Protein AF-A0A834FDD1-F1 (afdb_monomer_lite)

InterPro domains:
  IPR007246 GPI transamidase component Gaa1 [PF04114] (6-173)
  IPR007246 GPI transamidase component Gaa1 [PTHR13304] (2-178)

Sequence (179 aa):
MLPVRFQEVAVEHFPVSETEAVVLTAIAVYTAGLALPHNTHRLLSGEGTETGWRVLKLVALLYLAVLLGCTALINFSLGFILALSLVPAAAFVTPHLPKALSAFFLVALSPACTLLFSVFFFQELQEMPVSFQDGWLLYLSVIAQGMLDHYLYGSLVFPLVALLVYPCWLLFWNILFWK

Structure (mmCIF, N/CA/C/O backbone):
data_AF-A0A834FDD1-F1
#
_entry.id   AF-A0A834FDD1-F1
#
loop_
_atom_site.group_PDB
_atom_site.id
_atom_site.type_symbol
_atom_site.label_atom_id
_atom_site.label_alt_id
_atom_site.label_comp_id
_atom_site.label_asym_id
_atom_site.label_entity_id
_atom_site.label_seq_id
_atom_site.pdbx_PDB_ins_code
_atom_site.Cartn_x
_atom_site.Cartn_y
_atom_site.Cartn_z
_atom_site.occupancy
_atom_site.B_iso_or_equiv
_atom_site.auth_seq_id
_atom_site.auth_comp_id
_atom_site.auth_asym_id
_atom_site.auth_atom_id
_atom_site.pdbx_PDB_model_num
ATOM 1 N N . MET A 1 1 ? -28.344 -9.395 -10.204 1.00 46.44 1 MET A N 1
ATOM 2 C CA . MET A 1 1 ? -29.221 -10.240 -9.358 1.00 46.44 1 MET A CA 1
ATOM 3 C C . MET A 1 1 ? -28.655 -11.626 -9.036 1.00 46.44 1 MET A C 1
ATOM 5 O O . MET A 1 1 ? -29.055 -12.183 -8.028 1.00 46.44 1 MET A O 1
ATOM 9 N N . LEU A 1 2 ? -27.693 -12.167 -9.798 1.00 45.00 2 LEU A N 1
ATOM 10 C CA . LEU A 1 2 ? -26.968 -13.389 -9.413 1.00 45.00 2 LEU A CA 1
ATOM 11 C C . LEU A 1 2 ? -26.132 -13.311 -8.110 1.00 45.00 2 LEU A C 1
ATOM 13 O O . LEU A 1 2 ? -26.174 -14.290 -7.376 1.00 45.00 2 LEU A O 1
ATOM 17 N N . PRO A 1 3 ? -25.423 -12.213 -7.760 1.00 48.34 3 PRO A N 1
ATOM 18 C CA . PRO A 1 3 ? -24.528 -12.237 -6.593 1.00 48.34 3 PRO A CA 1
ATOM 19 C C . PRO A 1 3 ? -25.266 -12.356 -5.249 1.00 48.34 3 PRO A C 1
ATOM 21 O O . PRO A 1 3 ? -24.753 -12.986 -4.335 1.00 48.34 3 PRO A O 1
ATOM 24 N N . VAL A 1 4 ? -26.497 -11.840 -5.155 1.00 53.78 4 VAL A N 1
ATOM 25 C CA . VAL A 1 4 ? -27.290 -11.851 -3.910 1.00 53.78 4 VAL A CA 1
ATOM 26 C C . VAL A 1 4 ? -27.767 -13.266 -3.556 1.00 53.78 4 VAL A C 1
ATOM 28 O O . VAL A 1 4 ? -27.716 -13.667 -2.402 1.00 53.78 4 VAL A O 1
ATOM 31 N N . ARG A 1 5 ? -28.144 -14.074 -4.559 1.00 46.53 5 ARG A N 1
ATOM 32 C CA . ARG A 1 5 ? -28.577 -15.467 -4.339 1.00 46.53 5 ARG A CA 1
ATOM 33 C C . ARG A 1 5 ? -27.441 -16.398 -3.918 1.00 46.53 5 ARG A C 1
ATOM 35 O O . ARG A 1 5 ? -27.684 -17.361 -3.204 1.00 46.53 5 ARG A O 1
ATOM 42 N N . PHE A 1 6 ? -26.210 -16.127 -4.350 1.00 54.00 6 PHE A N 1
ATOM 43 C CA . PHE A 1 6 ? -25.045 -16.882 -3.875 1.00 54.00 6 PHE A CA 1
ATOM 44 C C . PHE A 1 6 ? -24.660 -16.510 -2.440 1.00 54.00 6 PHE A C 1
ATOM 46 O O . PHE A 1 6 ? -24.100 -17.341 -1.733 1.00 54.00 6 PHE A O 1
ATOM 53 N N . GLN A 1 7 ? -24.987 -15.292 -2.004 1.00 49.22 7 GLN A N 1
ATOM 54 C CA . GLN A 1 7 ? -24.722 -14.817 -0.651 1.00 49.22 7 GLN A CA 1
ATOM 55 C C . GLN A 1 7 ? -25.605 -15.537 0.380 1.00 49.22 7 GLN A C 1
ATOM 57 O O . GLN A 1 7 ? -25.081 -16.028 1.372 1.00 49.22 7 GLN A O 1
ATOM 62 N N . GLU A 1 8 ? -26.905 -15.696 0.101 1.00 53.25 8 GLU A N 1
ATOM 63 C CA . GLU A 1 8 ? -27.836 -16.452 0.962 1.00 53.25 8 GLU A CA 1
ATOM 64 C C . GLU A 1 8 ? -27.401 -17.920 1.137 1.00 53.25 8 GLU A C 1
ATOM 66 O O . GLU A 1 8 ? -27.362 -18.429 2.254 1.00 53.25 8 GLU A O 1
ATOM 71 N N . VAL A 1 9 ? -26.974 -18.574 0.050 1.00 54.00 9 VAL A N 1
ATOM 72 C CA . VAL A 1 9 ? -26.507 -19.975 0.072 1.00 54.00 9 VAL A CA 1
ATOM 73 C C . VAL A 1 9 ? -25.159 -20.132 0.795 1.00 54.00 9 VAL A C 1
ATOM 75 O O . VAL A 1 9 ? -24.905 -21.163 1.416 1.00 54.00 9 VAL A O 1
ATOM 78 N N . ALA A 1 10 ? -24.283 -19.124 0.738 1.00 52.41 10 ALA A N 1
ATOM 79 C CA . ALA A 1 10 ? -22.996 -19.150 1.432 1.00 52.41 10 ALA A CA 1
ATOM 80 C C . ALA A 1 10 ? -23.137 -18.916 2.947 1.00 52.41 10 ALA A C 1
ATOM 82 O O . ALA A 1 10 ? -22.434 -19.567 3.718 1.00 52.41 10 ALA A O 1
ATOM 83 N N . VAL A 1 11 ? -24.063 -18.046 3.368 1.00 53.12 11 VAL A N 1
ATOM 84 C CA . VAL A 1 11 ? -24.341 -17.745 4.788 1.00 53.12 11 VAL A CA 1
ATOM 85 C C . VAL A 1 11 ? -24.937 -18.955 5.520 1.00 53.12 11 VAL A C 1
ATOM 87 O O . VAL A 1 11 ? -24.614 -19.181 6.684 1.00 53.12 11 VAL A O 1
ATOM 90 N N . GLU A 1 12 ? -25.748 -19.779 4.845 1.00 54.03 12 GLU A N 1
ATOM 91 C CA . GLU A 1 12 ? -26.274 -21.028 5.425 1.00 54.03 12 GLU A CA 1
ATOM 92 C C . GLU A 1 12 ? -25.196 -22.102 5.646 1.00 54.03 12 GLU A C 1
ATOM 94 O O . GLU A 1 12 ? -25.324 -22.924 6.553 1.00 54.03 12 GLU A O 1
ATOM 99 N N . HIS A 1 13 ? -24.135 -22.117 4.831 1.00 53.19 13 HIS A N 1
ATOM 100 C CA . HIS A 1 13 ? -23.078 -23.137 4.900 1.00 53.19 13 HIS A CA 1
ATOM 101 C C . HIS A 1 13 ? -21.864 -22.708 5.734 1.00 53.19 13 HIS A C 1
ATOM 103 O O . HIS A 1 13 ? -21.159 -23.556 6.281 1.00 53.19 13 HIS A O 1
ATOM 109 N N . PHE A 1 14 ? -21.627 -21.401 5.851 1.00 54.09 14 PHE A N 1
ATOM 110 C CA . PHE A 1 14 ? -20.574 -20.812 6.666 1.00 54.09 14 PHE A CA 1
ATOM 111 C C . PHE A 1 14 ? -21.176 -19.636 7.446 1.00 54.09 14 PHE A C 1
ATOM 113 O O . PHE A 1 14 ? -21.407 -18.586 6.843 1.00 54.09 14 PHE A O 1
ATOM 120 N N . PRO A 1 15 ? -21.430 -19.778 8.765 1.00 55.88 15 PRO A N 1
ATOM 121 C CA . PRO A 1 15 ? -21.973 -18.708 9.597 1.00 55.88 15 PRO A CA 1
ATOM 122 C C . PRO A 1 15 ? -20.872 -17.677 9.859 1.00 55.88 15 PRO A C 1
ATOM 124 O O . PRO A 1 15 ? -20.275 -17.617 10.929 1.00 55.88 15 PRO A O 1
ATOM 127 N N . VAL A 1 16 ? -20.554 -16.918 8.822 1.00 57.88 16 VAL A N 1
ATOM 128 C CA . VAL A 1 16 ? -19.578 -15.841 8.821 1.00 57.88 16 VAL A CA 1
ATOM 129 C C . VAL A 1 16 ? -20.390 -14.557 8.859 1.00 57.88 16 VAL A C 1
ATOM 131 O O . VAL A 1 16 ? -21.285 -14.360 8.035 1.00 57.88 16 VAL A O 1
ATOM 134 N N . SER A 1 17 ? -20.121 -13.699 9.838 1.00 64.62 17 SER A N 1
ATOM 135 C CA . SER A 1 17 ? -20.792 -12.401 9.937 1.00 64.62 17 SER A CA 1
ATOM 136 C C . SER A 1 17 ? -20.538 -11.564 8.677 1.00 64.62 17 SER A C 1
ATOM 138 O O . SER A 1 17 ? -19.502 -11.702 8.025 1.00 64.62 17 SER A O 1
ATOM 140 N N . GLU A 1 18 ? -21.458 -10.661 8.324 1.00 59.97 18 GLU A N 1
ATOM 141 C CA . GLU A 1 18 ? -21.299 -9.792 7.143 1.00 59.97 18 GLU A CA 1
ATOM 142 C C . GLU A 1 18 ? -19.972 -9.018 7.172 1.00 59.97 18 GLU A C 1
ATOM 144 O O . GLU A 1 18 ? -19.298 -8.878 6.152 1.00 59.97 18 GLU A O 1
ATOM 149 N N . THR A 1 19 ? -19.544 -8.596 8.363 1.00 59.06 19 THR A N 1
ATOM 150 C CA . THR A 1 19 ? -18.253 -7.946 8.596 1.00 59.06 19 THR A CA 1
ATOM 151 C C . THR A 1 19 ? -17.070 -8.866 8.312 1.00 59.06 19 THR A C 1
ATOM 153 O O . THR A 1 19 ? -16.123 -8.453 7.646 1.00 59.06 19 THR A O 1
ATOM 156 N N . GLU A 1 20 ? -17.114 -10.124 8.750 1.00 60.62 20 GLU A N 1
ATOM 157 C CA . GLU A 1 20 ? -16.052 -11.090 8.455 1.00 60.62 20 GLU A CA 1
ATOM 158 C C . GLU A 1 20 ? -16.008 -11.431 6.964 1.00 60.62 20 GLU A C 1
ATOM 160 O O . GLU A 1 20 ? -14.925 -11.497 6.389 1.00 60.62 20 GLU A O 1
ATOM 165 N N . ALA A 1 21 ? -17.159 -11.582 6.304 1.00 61.31 21 ALA A N 1
ATOM 166 C CA . ALA A 1 21 ? -17.224 -11.877 4.875 1.00 61.31 21 ALA A CA 1
ATOM 167 C C . ALA A 1 21 ? -16.594 -10.753 4.040 1.00 61.31 21 ALA A C 1
ATOM 169 O O . ALA A 1 21 ? -15.829 -11.003 3.104 1.00 61.31 21 ALA A O 1
ATOM 170 N N . VAL A 1 22 ? -16.869 -9.506 4.414 1.00 63.22 22 VAL A N 1
ATOM 171 C CA . VAL A 1 22 ? -16.299 -8.313 3.791 1.00 63.22 22 VAL A CA 1
ATOM 172 C C . VAL A 1 22 ? -14.779 -8.253 3.980 1.00 63.22 22 VAL A C 1
ATOM 174 O O . VAL A 1 22 ? -14.040 -8.069 3.008 1.00 63.22 22 VAL A O 1
ATOM 177 N N . VAL A 1 23 ? -14.293 -8.478 5.202 1.00 63.50 23 VAL A N 1
ATOM 178 C CA . VAL A 1 23 ? -12.856 -8.456 5.506 1.00 63.50 23 VAL A CA 1
ATOM 179 C C . VAL A 1 23 ? -12.118 -9.609 4.819 1.00 63.50 23 VAL A C 1
ATOM 181 O O . VAL A 1 23 ? -11.069 -9.397 4.210 1.00 63.50 23 VAL A O 1
ATOM 184 N N . LEU A 1 24 ? -12.682 -10.818 4.832 1.00 63.38 24 LEU A N 1
ATOM 185 C CA . LEU A 1 24 ? -12.122 -11.983 4.141 1.00 63.38 24 LEU A CA 1
ATOM 186 C C . LEU A 1 24 ? -12.075 -11.772 2.627 1.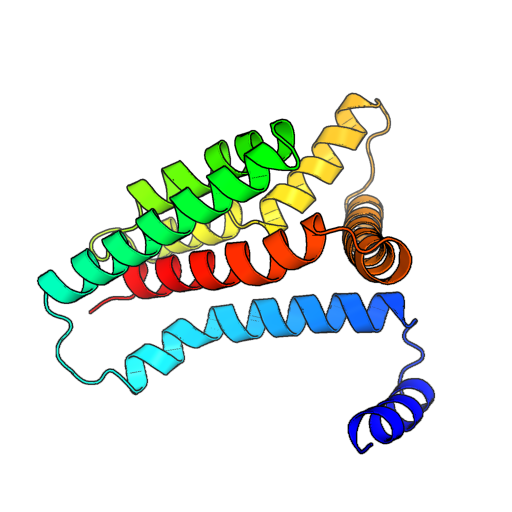00 63.38 24 LEU A C 1
ATOM 188 O O . LEU A 1 24 ? -11.085 -12.130 1.992 1.00 63.38 24 LEU A O 1
ATOM 192 N N . THR A 1 25 ? -13.093 -11.130 2.052 1.00 63.44 25 THR A N 1
ATOM 193 C CA . THR A 1 25 ? -13.093 -10.762 0.631 1.00 63.44 25 THR A CA 1
ATOM 194 C C . THR A 1 25 ? -11.997 -9.741 0.328 1.00 63.44 25 THR A C 1
ATOM 196 O O . THR A 1 25 ? -11.286 -9.892 -0.664 1.00 63.44 25 THR A O 1
ATOM 199 N N . ALA A 1 26 ? -11.786 -8.744 1.192 1.00 65.88 26 ALA A N 1
ATOM 200 C CA . ALA A 1 26 ? -10.699 -7.779 1.031 1.00 65.88 26 ALA A CA 1
ATOM 201 C C . ALA A 1 26 ? -9.315 -8.452 1.092 1.00 65.88 26 ALA A C 1
ATOM 203 O O . ALA A 1 26 ? -8.459 -8.179 0.250 1.00 65.88 26 ALA A O 1
ATOM 204 N N . ILE A 1 27 ? -9.110 -9.389 2.025 1.00 66.81 27 ILE A N 1
ATOM 205 C CA . ILE A 1 27 ? -7.877 -10.186 2.123 1.00 66.81 27 ILE A CA 1
ATOM 206 C C . ILE A 1 27 ? -7.703 -11.071 0.883 1.00 66.81 27 ILE A C 1
ATOM 208 O O . ILE A 1 27 ? -6.605 -11.146 0.329 1.00 66.81 27 ILE A O 1
ATOM 212 N N . ALA A 1 28 ? -8.769 -11.716 0.407 1.00 63.12 28 ALA A N 1
ATOM 213 C CA . ALA A 1 28 ? -8.745 -12.558 -0.787 1.00 63.12 28 ALA A CA 1
ATOM 214 C C . ALA A 1 28 ? -8.389 -11.750 -2.043 1.00 63.12 28 ALA A C 1
ATOM 216 O O . ALA A 1 28 ? -7.541 -12.170 -2.825 1.00 63.12 28 ALA A O 1
ATOM 217 N N . VAL A 1 29 ? -8.968 -10.558 -2.212 1.00 65.19 29 VAL A N 1
ATOM 218 C CA . VAL A 1 29 ? -8.604 -9.646 -3.304 1.00 65.19 29 VAL A CA 1
ATOM 219 C C . VAL A 1 29 ? -7.144 -9.235 -3.168 1.00 65.19 29 VAL A C 1
ATOM 221 O O . VAL A 1 29 ? -6.390 -9.376 -4.127 1.00 65.19 29 VAL A O 1
ATOM 224 N N . TYR A 1 30 ? -6.724 -8.811 -1.971 1.00 66.12 30 TYR A N 1
ATOM 225 C CA . TYR A 1 30 ? -5.360 -8.363 -1.713 1.00 66.12 30 TYR A CA 1
ATOM 226 C C . TYR A 1 30 ? -4.326 -9.446 -2.048 1.00 66.12 30 TYR A C 1
ATOM 228 O O . TYR A 1 30 ? -3.388 -9.195 -2.808 1.00 66.12 30 TYR A O 1
ATOM 236 N N . THR A 1 31 ? -4.545 -10.665 -1.550 1.00 64.69 31 THR A N 1
ATOM 237 C CA . THR A 1 31 ? -3.705 -11.844 -1.809 1.00 64.69 31 THR A CA 1
ATOM 238 C C . THR A 1 31 ? -3.741 -12.275 -3.276 1.00 64.69 31 THR A C 1
ATOM 240 O O . THR A 1 31 ? -2.688 -12.578 -3.837 1.00 64.69 31 THR A O 1
ATOM 243 N N . ALA A 1 32 ? -4.901 -12.225 -3.939 1.00 61.28 32 ALA A N 1
ATOM 244 C CA . ALA A 1 32 ? -5.019 -12.536 -5.361 1.00 61.28 32 ALA A CA 1
ATOM 245 C C . ALA A 1 32 ? -4.205 -11.573 -6.234 1.00 61.28 32 ALA A C 1
ATOM 247 O O . ALA A 1 32 ? -3.514 -12.018 -7.153 1.00 61.28 32 ALA A O 1
ATOM 248 N N . GLY A 1 33 ? -4.208 -10.268 -5.949 1.00 62.44 33 GLY A N 1
ATOM 249 C CA . GLY A 1 33 ? -3.357 -9.357 -6.713 1.00 62.44 33 GLY A CA 1
ATOM 250 C C . GLY A 1 33 ? -1.881 -9.416 -6.335 1.00 62.44 33 GLY A C 1
ATOM 251 O O . GLY A 1 33 ? -1.064 -9.141 -7.202 1.00 62.44 33 GLY A O 1
ATOM 252 N N . LEU A 1 34 ? -1.478 -9.891 -5.150 1.00 63.06 34 LEU A N 1
ATOM 253 C CA . LEU A 1 34 ? -0.061 -10.238 -4.926 1.00 63.06 34 LEU A CA 1
ATOM 254 C C . LEU A 1 34 ? 0.418 -11.358 -5.872 1.00 63.06 34 LEU A C 1
ATOM 256 O O . LEU A 1 34 ? 1.595 -11.399 -6.227 1.00 63.06 34 LEU A O 1
ATOM 260 N N . ALA A 1 35 ? -0.488 -12.228 -6.335 1.00 59.53 35 ALA A N 1
ATOM 261 C CA . ALA A 1 35 ? -0.203 -13.242 -7.351 1.00 59.53 35 ALA A CA 1
ATOM 262 C C . ALA A 1 35 ? -0.311 -12.721 -8.803 1.00 59.53 35 ALA A C 1
ATOM 264 O O . ALA A 1 35 ? 0.209 -13.362 -9.720 1.00 59.53 35 ALA A O 1
ATOM 265 N N . LEU A 1 36 ? -0.940 -11.557 -9.039 1.00 58.81 36 LEU A N 1
ATOM 266 C CA . LEU A 1 36 ? -1.083 -10.966 -10.378 1.00 58.81 36 LEU A CA 1
ATOM 267 C C . LEU A 1 36 ? 0.254 -10.706 -11.090 1.00 58.81 36 LEU A C 1
ATOM 269 O O . LEU A 1 36 ? 0.339 -11.106 -12.248 1.00 58.81 36 LEU A O 1
ATOM 273 N N . PRO A 1 37 ? 1.288 -10.112 -10.452 1.00 55.53 37 PRO A N 1
ATOM 274 C CA . PRO A 1 37 ? 2.593 -9.876 -11.067 1.00 55.53 37 PRO A CA 1
ATOM 275 C C . PRO A 1 37 ? 3.167 -11.141 -11.705 1.00 55.53 37 PRO A C 1
ATOM 277 O O . PRO A 1 37 ? 3.692 -11.122 -12.815 1.00 55.53 37 PRO A O 1
ATOM 280 N N . HIS A 1 38 ? 3.005 -12.284 -11.034 1.00 55.78 38 HIS A N 1
ATOM 281 C CA . HIS A 1 38 ? 3.510 -13.561 -11.525 1.00 55.78 38 HIS A CA 1
ATOM 282 C C . HIS A 1 38 ? 2.807 -14.015 -12.817 1.00 55.78 38 HIS A C 1
ATOM 284 O O . HIS A 1 38 ? 3.433 -14.612 -13.694 1.00 55.78 38 HIS A O 1
ATOM 290 N N . ASN A 1 39 ? 1.521 -13.687 -12.962 1.00 51.50 39 ASN A N 1
ATOM 291 C CA . ASN A 1 39 ? 0.702 -14.048 -14.116 1.00 51.50 39 ASN A CA 1
ATOM 292 C C . ASN A 1 39 ? 0.781 -13.014 -15.253 1.00 51.50 39 ASN A C 1
ATOM 294 O O . ASN A 1 39 ? 0.784 -13.403 -16.421 1.00 51.50 39 ASN A O 1
ATOM 298 N N . THR A 1 40 ? 0.916 -11.718 -14.949 1.00 51.84 40 THR A N 1
ATOM 299 C CA . THR A 1 40 ? 1.135 -10.660 -15.953 1.00 51.84 40 THR A CA 1
ATOM 300 C C . THR A 1 40 ? 2.478 -10.824 -16.657 1.00 51.84 40 THR A C 1
ATOM 302 O O . THR A 1 40 ? 2.537 -10.648 -17.872 1.00 51.84 40 THR A O 1
ATOM 305 N N . HIS A 1 41 ? 3.524 -11.284 -15.961 1.00 51.38 41 HIS A N 1
ATOM 306 C CA . HIS A 1 41 ? 4.803 -11.653 -16.586 1.00 51.38 41 HIS A CA 1
ATOM 307 C C . HIS A 1 41 ? 4.692 -12.779 -17.618 1.00 51.38 41 HIS A C 1
ATOM 309 O O . HIS A 1 41 ? 5.505 -12.851 -18.537 1.00 51.38 41 HIS A O 1
ATOM 315 N N . ARG A 1 42 ? 3.704 -13.670 -17.480 1.00 50.84 42 ARG A N 1
ATOM 316 C CA . ARG A 1 42 ? 3.489 -14.774 -18.424 1.00 50.84 42 ARG A CA 1
ATOM 317 C C . ARG A 1 42 ? 2.783 -14.312 -19.704 1.00 50.84 42 ARG A C 1
ATOM 319 O O . ARG A 1 42 ? 2.955 -14.941 -20.741 1.00 50.84 42 ARG A O 1
ATOM 326 N N . LEU A 1 43 ? 2.011 -13.226 -19.621 1.00 46.97 43 LEU A N 1
ATOM 327 C CA . LEU A 1 43 ? 1.277 -12.615 -20.736 1.00 46.97 43 LEU A CA 1
ATOM 328 C C . LEU A 1 43 ? 2.090 -11.527 -21.454 1.00 46.97 43 LEU A C 1
ATOM 330 O O . LEU A 1 43 ? 1.978 -11.377 -22.666 1.00 46.97 43 LEU A O 1
ATOM 334 N N . LEU A 1 44 ? 2.946 -10.805 -20.727 1.00 51.25 44 LEU A N 1
ATOM 335 C CA . LEU A 1 44 ? 3.900 -9.830 -21.261 1.00 51.25 44 LEU A CA 1
ATOM 336 C C . LEU A 1 44 ? 5.195 -10.529 -21.698 1.00 51.25 44 LEU A C 1
ATOM 338 O O . LEU A 1 44 ? 6.288 -10.178 -21.268 1.00 51.25 44 LEU A O 1
ATOM 342 N N . SER A 1 45 ? 5.072 -11.528 -22.571 1.00 47.19 45 SER A N 1
ATOM 343 C CA . SER A 1 45 ? 6.184 -12.238 -23.218 1.00 47.19 45 SER A CA 1
ATOM 344 C C . SER A 1 45 ? 6.924 -11.382 -24.264 1.00 47.19 45 SER A C 1
ATOM 346 O O . SER A 1 45 ? 7.395 -11.907 -25.270 1.00 47.19 45 SER A O 1
ATOM 348 N N . GLY A 1 46 ? 6.971 -10.063 -24.073 1.00 49.03 46 GLY A N 1
ATOM 349 C CA . GLY A 1 46 ? 7.827 -9.149 -24.818 1.00 49.03 46 GLY A CA 1
ATOM 350 C C . GLY A 1 46 ? 9.017 -8.809 -23.935 1.00 49.03 46 GLY A C 1
ATOM 351 O O . GLY A 1 46 ? 8.818 -8.452 -22.778 1.00 49.03 46 GLY A O 1
ATOM 352 N N . GLU A 1 47 ? 10.232 -8.970 -24.457 1.00 52.16 47 GLU A N 1
ATOM 353 C CA . GLU A 1 47 ? 11.493 -8.658 -23.776 1.00 52.16 47 GLU A CA 1
ATOM 354 C C . GLU A 1 47 ? 11.364 -7.353 -22.977 1.00 52.16 47 GLU A C 1
ATOM 356 O O . GLU A 1 47 ? 11.071 -6.292 -23.541 1.00 52.16 47 GLU A O 1
ATOM 361 N N . GLY A 1 48 ? 11.501 -7.427 -21.650 1.00 59.81 48 GLY A N 1
ATOM 362 C CA . GLY A 1 48 ? 11.318 -6.276 -20.785 1.00 59.81 48 GLY A CA 1
ATOM 363 C C . GLY A 1 48 ? 12.472 -5.307 -20.977 1.00 59.81 48 GLY A C 1
ATOM 364 O O . GLY A 1 48 ? 13.475 -5.346 -20.279 1.00 59.81 48 GLY A O 1
ATOM 365 N N . THR A 1 49 ? 12.321 -4.395 -21.932 1.00 74.75 49 THR A N 1
ATOM 366 C CA . THR A 1 49 ? 13.318 -3.351 -22.186 1.00 74.75 49 THR A CA 1
ATOM 367 C C . THR A 1 49 ? 13.627 -2.554 -20.913 1.00 74.75 49 THR A C 1
ATOM 369 O O . THR A 1 49 ? 12.743 -2.290 -20.091 1.00 74.75 49 THR A O 1
ATOM 372 N N . GLU A 1 50 ? 14.876 -2.102 -20.776 1.00 79.44 50 GLU A N 1
ATOM 373 C CA . GLU A 1 50 ? 15.309 -1.168 -19.722 1.00 79.44 50 GLU A CA 1
ATOM 374 C C . GLU A 1 50 ? 14.433 0.094 -19.662 1.00 79.44 50 GLU A C 1
ATOM 376 O O . GLU A 1 50 ? 14.200 0.682 -18.607 1.00 79.44 50 GLU A O 1
ATOM 381 N N . THR A 1 51 ? 13.907 0.516 -20.807 1.00 80.69 51 THR A N 1
ATOM 382 C CA . THR A 1 51 ? 12.968 1.630 -20.925 1.00 80.69 51 THR A CA 1
ATOM 383 C C . THR A 1 51 ? 11.598 1.302 -20.331 1.00 80.69 51 THR A C 1
ATOM 385 O O . THR A 1 51 ? 10.980 2.173 -19.721 1.00 80.69 51 THR A O 1
ATOM 388 N N . GLY A 1 52 ? 11.126 0.059 -20.455 1.00 81.50 52 GLY A N 1
ATOM 389 C CA . GLY A 1 52 ? 9.803 -0.371 -20.002 1.00 81.50 52 GLY A CA 1
ATOM 390 C C . GLY A 1 52 ? 9.612 -0.264 -18.489 1.00 81.50 52 GLY A C 1
ATOM 391 O O . GLY A 1 52 ? 8.657 0.370 -18.036 1.00 81.50 52 GLY A O 1
ATOM 392 N N . TRP A 1 53 ? 10.548 -0.790 -17.691 1.00 84.62 53 TRP A N 1
ATOM 393 C CA . TRP A 1 53 ? 10.437 -0.706 -16.228 1.00 84.62 53 TRP A CA 1
ATOM 394 C C . TRP A 1 53 ? 10.574 0.729 -15.712 1.00 84.62 53 TRP A C 1
ATOM 396 O O . TRP A 1 53 ? 9.947 1.087 -14.715 1.00 84.62 53 TRP A O 1
ATOM 406 N N . ARG A 1 54 ? 11.351 1.578 -16.400 1.00 86.69 54 ARG A N 1
ATOM 407 C CA . ARG A 1 54 ? 11.486 3.004 -16.059 1.00 86.69 54 ARG A CA 1
ATOM 408 C C . ARG A 1 54 ? 10.194 3.765 -16.316 1.00 86.69 54 ARG A C 1
ATOM 410 O O . ARG A 1 54 ? 9.784 4.550 -15.466 1.00 86.69 54 ARG A O 1
ATOM 417 N N . VAL A 1 55 ? 9.529 3.509 -17.444 1.00 86.50 55 VAL A N 1
ATOM 418 C CA . VAL A 1 55 ? 8.205 4.081 -17.734 1.00 86.50 55 VAL A CA 1
ATOM 419 C C . VAL A 1 55 ? 7.183 3.595 -16.709 1.00 86.50 55 VAL A C 1
ATOM 421 O O . VAL A 1 55 ? 6.455 4.410 -16.149 1.00 86.50 55 VAL A O 1
ATOM 424 N N . LEU A 1 56 ? 7.179 2.299 -16.384 1.00 85.06 56 LEU A N 1
ATOM 425 C CA . LEU A 1 56 ? 6.304 1.747 -15.349 1.00 85.06 56 LEU A CA 1
ATOM 426 C C . LEU A 1 56 ? 6.556 2.399 -13.981 1.00 85.06 56 LEU A C 1
ATOM 428 O O . LEU A 1 56 ? 5.606 2.749 -13.282 1.00 85.06 56 LEU A O 1
ATOM 432 N N . LYS A 1 57 ? 7.825 2.632 -13.624 1.00 88.06 57 LYS A N 1
ATOM 433 C CA . LYS A 1 57 ? 8.213 3.349 -12.404 1.00 88.06 57 LYS A CA 1
ATOM 434 C C . LYS A 1 57 ? 7.741 4.799 -12.412 1.00 88.06 57 LYS A C 1
ATOM 436 O O . LYS A 1 57 ? 7.224 5.255 -11.400 1.00 88.06 57 LYS A O 1
ATOM 441 N N . LEU A 1 58 ? 7.849 5.512 -13.533 1.00 88.56 58 LEU A N 1
ATOM 442 C CA . LEU A 1 58 ? 7.322 6.875 -13.657 1.00 88.56 58 LEU A CA 1
ATOM 443 C C . LEU A 1 58 ? 5.802 6.919 -13.478 1.00 88.56 58 LEU A C 1
ATOM 445 O O . LEU A 1 58 ? 5.307 7.763 -12.737 1.00 88.56 58 LEU A O 1
ATOM 449 N N . VAL A 1 59 ? 5.072 5.990 -14.100 1.00 86.62 59 VAL A N 1
ATOM 450 C CA . VAL A 1 59 ? 3.616 5.875 -13.929 1.00 86.62 59 VAL A CA 1
ATOM 451 C C . VAL A 1 59 ? 3.271 5.581 -12.470 1.00 86.62 59 VAL A C 1
ATOM 453 O O . VAL A 1 59 ? 2.413 6.255 -11.907 1.00 86.62 59 VAL A O 1
ATOM 456 N N . ALA A 1 60 ? 3.973 4.640 -11.833 1.00 86.31 60 ALA A N 1
ATOM 457 C CA . ALA A 1 60 ? 3.761 4.302 -10.429 1.00 86.31 60 ALA A CA 1
ATOM 458 C C . ALA A 1 60 ? 4.047 5.487 -9.490 1.00 86.31 60 ALA A C 1
ATOM 460 O O . ALA A 1 60 ? 3.283 5.730 -8.562 1.00 86.31 60 ALA A O 1
ATOM 461 N N . LEU A 1 61 ? 5.109 6.259 -9.745 1.00 90.31 61 LEU A N 1
ATOM 462 C CA . LEU A 1 61 ? 5.453 7.445 -8.954 1.00 90.31 61 LEU A CA 1
ATOM 463 C C . LEU A 1 61 ? 4.452 8.587 -9.146 1.00 90.31 61 LEU A C 1
ATOM 465 O O . LEU A 1 61 ? 4.066 9.220 -8.167 1.00 90.31 61 LEU A O 1
ATOM 469 N N . LEU A 1 62 ? 4.009 8.842 -10.381 1.00 88.94 62 LEU A N 1
ATOM 470 C CA . LEU A 1 62 ? 2.980 9.847 -10.658 1.00 88.94 62 LEU A CA 1
ATOM 471 C C . LEU A 1 62 ? 1.670 9.478 -9.960 1.00 88.94 62 LEU A C 1
ATOM 473 O O . LEU A 1 62 ? 1.040 10.318 -9.320 1.00 88.94 62 LEU A O 1
ATOM 477 N N . TYR A 1 63 ? 1.298 8.204 -10.045 1.00 85.38 63 TYR A N 1
ATOM 478 C CA . TYR A 1 63 ? 0.132 7.669 -9.366 1.00 85.38 63 TYR A CA 1
ATOM 479 C C . TYR A 1 63 ? 0.248 7.828 -7.844 1.00 85.38 63 TYR A C 1
ATOM 481 O O . TYR A 1 63 ? -0.676 8.336 -7.210 1.00 85.38 63 TYR A O 1
ATOM 489 N N . LEU A 1 64 ? 1.397 7.462 -7.261 1.00 88.00 64 LEU A N 1
ATOM 490 C CA . LEU A 1 64 ? 1.668 7.628 -5.832 1.00 88.00 64 LEU A CA 1
ATOM 491 C C . LEU A 1 64 ? 1.581 9.101 -5.407 1.00 88.00 64 LEU A C 1
ATOM 493 O O . LEU A 1 64 ? 1.012 9.398 -4.361 1.00 88.00 64 LEU A O 1
ATOM 497 N N . ALA A 1 65 ? 2.103 10.029 -6.210 1.00 89.25 65 ALA A N 1
ATOM 498 C CA . ALA A 1 65 ? 2.055 11.457 -5.909 1.00 89.25 65 ALA A CA 1
ATOM 499 C C . ALA A 1 65 ? 0.614 11.991 -5.872 1.00 89.25 65 ALA A C 1
ATOM 501 O O . ALA A 1 65 ? 0.247 12.696 -4.932 1.00 89.25 65 ALA A O 1
ATOM 502 N N . VAL A 1 66 ? -0.218 11.619 -6.852 1.00 86.81 66 VAL A N 1
ATOM 503 C C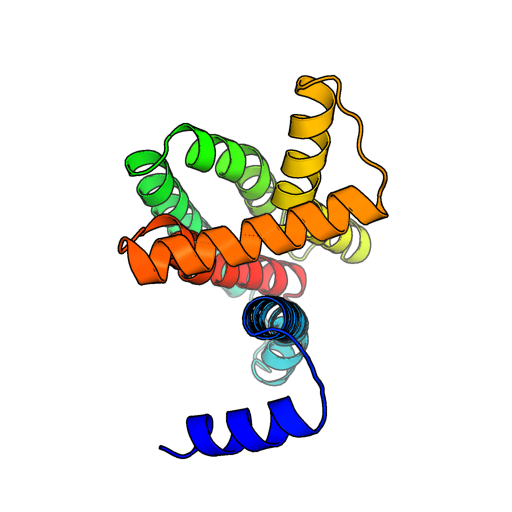A . VAL A 1 66 ? -1.645 11.984 -6.872 1.00 86.81 66 VAL A CA 1
ATOM 504 C C . VAL A 1 66 ? -2.367 11.378 -5.670 1.00 86.81 66 VAL A C 1
ATOM 506 O O . VAL A 1 66 ? -3.087 12.083 -4.970 1.00 86.81 66 VAL A O 1
ATOM 509 N N . LEU A 1 67 ? -2.120 10.100 -5.378 1.00 85.06 67 LEU A N 1
ATOM 510 C CA . LEU A 1 67 ? -2.691 9.398 -4.232 1.00 85.06 67 LEU A CA 1
ATOM 511 C C . LEU A 1 67 ? -2.353 10.077 -2.898 1.00 85.06 67 LEU A C 1
ATOM 513 O O . LEU A 1 67 ? -3.251 10.336 -2.093 1.00 85.06 67 LEU A O 1
ATOM 517 N N . LEU A 1 68 ? -1.075 10.378 -2.662 1.00 88.00 68 LEU A N 1
ATOM 518 C CA . LEU A 1 68 ? -0.629 11.044 -1.440 1.00 88.00 68 LEU A CA 1
ATOM 519 C C . LEU A 1 68 ? -1.182 12.468 -1.357 1.00 88.00 68 LEU A C 1
ATOM 521 O O . LEU A 1 68 ? -1.619 12.873 -0.285 1.00 88.00 68 LEU A O 1
ATOM 525 N N . GLY A 1 69 ? -1.241 13.197 -2.476 1.00 86.69 69 GLY A N 1
ATOM 526 C CA . GLY A 1 69 ? -1.848 14.526 -2.542 1.00 86.69 69 GLY A CA 1
ATOM 527 C C . GLY A 1 69 ? -3.335 14.509 -2.184 1.00 86.69 69 GLY A C 1
ATOM 528 O O . GLY A 1 69 ? -3.764 15.243 -1.297 1.00 86.69 69 GLY A O 1
ATOM 529 N N . CYS A 1 70 ? -4.119 13.626 -2.807 1.00 83.62 70 CYS A N 1
ATOM 530 C CA . CYS A 1 70 ? -5.541 13.479 -2.502 1.00 83.62 70 CYS A CA 1
ATOM 531 C C . CYS A 1 70 ? -5.771 13.033 -1.054 1.00 83.62 70 CYS A C 1
ATOM 533 O O . CYS A 1 70 ? -6.630 13.587 -0.370 1.00 83.62 70 CYS A O 1
ATOM 535 N N . THR A 1 71 ? -4.982 12.074 -0.564 1.00 82.44 71 THR A N 1
ATOM 536 C CA . THR A 1 71 ? -5.097 11.612 0.825 1.00 82.44 71 THR A CA 1
ATOM 537 C C . THR A 1 71 ? -4.736 12.717 1.808 1.00 82.44 71 THR A C 1
ATOM 539 O O . THR A 1 71 ? -5.462 12.904 2.774 1.00 82.44 71 THR A O 1
ATOM 542 N N . ALA A 1 72 ? -3.680 13.494 1.554 1.00 86.25 72 ALA A N 1
ATOM 543 C CA . ALA A 1 72 ? -3.265 14.588 2.428 1.00 86.25 72 ALA A CA 1
ATOM 544 C C . ALA A 1 72 ? -4.290 15.735 2.484 1.00 86.25 72 ALA A C 1
ATOM 546 O O . ALA A 1 72 ? -4.442 16.351 3.537 1.00 86.25 72 ALA A O 1
ATOM 547 N N . LEU A 1 73 ? -5.015 16.000 1.389 1.00 84.69 73 LEU A N 1
ATOM 548 C CA . LEU A 1 73 ? -6.104 16.987 1.366 1.00 84.69 73 LEU A CA 1
ATOM 549 C C . LEU A 1 73 ? -7.295 16.573 2.241 1.00 84.69 73 LEU A C 1
ATOM 551 O O . LEU A 1 73 ? -7.954 17.433 2.818 1.00 84.69 73 LEU A O 1
ATOM 555 N N . ILE A 1 74 ? -7.574 15.271 2.337 1.00 80.81 74 ILE A N 1
ATOM 556 C CA . ILE A 1 74 ? -8.667 14.731 3.162 1.00 80.81 74 ILE A CA 1
ATOM 557 C C . ILE A 1 74 ? -8.206 14.546 4.610 1.00 80.81 74 ILE A C 1
ATOM 559 O O . ILE A 1 74 ? -8.925 14.858 5.555 1.00 80.81 74 ILE A O 1
ATOM 563 N N . ASN A 1 75 ? -7.005 14.003 4.782 1.00 80.50 75 ASN A N 1
ATOM 564 C CA . ASN A 1 75 ? -6.412 13.669 6.061 1.00 80.50 75 ASN A CA 1
ATOM 565 C C . ASN A 1 75 ? -4.887 13.794 5.959 1.00 80.50 75 ASN A C 1
ATOM 567 O O . ASN A 1 75 ? -4.184 12.870 5.538 1.00 80.50 75 ASN A O 1
ATOM 571 N N . PHE A 1 76 ? -4.383 14.957 6.372 1.00 85.50 76 PHE A N 1
ATOM 572 C CA . PHE A 1 76 ? -2.960 15.282 6.320 1.00 85.50 76 PHE A CA 1
ATOM 573 C C . PHE A 1 76 ? -2.093 14.241 7.040 1.00 85.50 76 PHE A C 1
ATOM 575 O O . PHE A 1 76 ? -1.098 13.778 6.485 1.00 85.50 76 PHE A O 1
ATOM 582 N N . SER A 1 77 ? -2.499 13.820 8.241 1.00 83.56 77 SER A N 1
ATOM 583 C CA . SER A 1 77 ? -1.761 12.843 9.048 1.00 83.56 77 SER A CA 1
ATOM 584 C C . SER A 1 77 ? -1.675 11.476 8.368 1.00 83.56 77 SER A C 1
ATOM 586 O O . SER A 1 77 ? -0.605 10.874 8.328 1.00 83.56 77 SER A O 1
ATOM 588 N N . LEU A 1 78 ? -2.776 10.998 7.782 1.00 80.62 78 LEU A N 1
ATOM 589 C CA . LEU A 1 78 ? -2.798 9.741 7.032 1.00 80.62 78 LEU A CA 1
ATOM 590 C C . LEU A 1 78 ? -1.928 9.831 5.774 1.00 80.62 78 LEU A C 1
ATOM 592 O O . LEU A 1 78 ? -1.138 8.926 5.507 1.00 80.62 78 LEU A O 1
ATOM 596 N N . GLY A 1 79 ? -2.036 10.935 5.027 1.00 84.44 79 GLY A N 1
ATOM 597 C CA . GLY A 1 79 ? -1.194 11.194 3.860 1.00 84.44 79 GLY A CA 1
ATOM 598 C C . GLY A 1 79 ? 0.294 11.194 4.216 1.00 84.44 79 GLY A C 1
ATOM 599 O O . GLY A 1 79 ? 1.098 10.602 3.500 1.00 84.44 79 GLY A O 1
ATOM 600 N N . PHE A 1 80 ? 0.658 11.777 5.359 1.00 85.12 80 PHE A N 1
ATOM 601 C CA . PHE A 1 80 ? 2.027 11.778 5.870 1.00 85.12 80 PHE A CA 1
ATOM 602 C C . PHE A 1 80 ? 2.522 10.372 6.248 1.00 85.12 80 PHE A C 1
ATOM 604 O O . PHE A 1 80 ? 3.607 9.977 5.823 1.00 85.12 80 PHE A O 1
ATOM 611 N N . ILE A 1 81 ? 1.726 9.586 6.984 1.00 82.88 81 ILE A N 1
ATOM 612 C CA . ILE A 1 81 ? 2.089 8.209 7.370 1.00 82.88 81 ILE A CA 1
ATOM 613 C C . ILE A 1 81 ? 2.281 7.325 6.131 1.00 82.88 81 ILE A C 1
ATOM 615 O O . ILE A 1 81 ? 3.268 6.594 6.041 1.00 82.88 81 ILE A O 1
ATOM 619 N N . LEU A 1 82 ? 1.381 7.425 5.148 1.00 81.75 82 LEU A N 1
ATOM 620 C CA . LEU A 1 82 ? 1.505 6.692 3.886 1.00 81.75 82 LEU A CA 1
ATOM 621 C C . LEU A 1 82 ? 2.718 7.147 3.070 1.00 81.75 82 LEU A C 1
ATOM 623 O O . LEU A 1 82 ? 3.362 6.325 2.421 1.00 81.75 82 LEU A O 1
ATOM 627 N N . ALA A 1 83 ? 3.060 8.437 3.099 1.00 88.31 83 ALA A N 1
ATOM 628 C CA . ALA A 1 83 ? 4.254 8.933 2.428 1.00 88.31 83 ALA A CA 1
ATOM 629 C C . ALA A 1 83 ? 5.528 8.344 3.053 1.00 88.31 83 ALA A C 1
ATOM 631 O O . ALA A 1 83 ? 6.415 7.900 2.325 1.00 88.31 83 ALA A O 1
ATOM 632 N N . LEU A 1 84 ? 5.599 8.284 4.388 1.00 86.69 84 LEU A N 1
ATOM 633 C CA . LEU A 1 84 ? 6.743 7.720 5.108 1.00 86.69 84 LEU A CA 1
ATOM 634 C C . LEU A 1 84 ? 6.989 6.241 4.789 1.00 86.69 84 LEU A C 1
ATOM 636 O O . LEU A 1 84 ? 8.143 5.820 4.775 1.00 86.69 84 LEU A O 1
ATOM 640 N N . SER A 1 85 ? 5.945 5.456 4.516 1.00 82.50 85 SER A N 1
ATOM 641 C CA . SER A 1 85 ? 6.098 4.041 4.159 1.00 82.50 85 SER A CA 1
ATOM 642 C C . SER A 1 85 ? 6.307 3.821 2.657 1.00 82.50 85 SER A C 1
ATOM 644 O O . SER A 1 85 ? 7.236 3.118 2.249 1.00 82.50 85 SER A O 1
ATOM 646 N N . LEU A 1 86 ? 5.475 4.434 1.810 1.00 85.44 86 LEU A N 1
ATOM 647 C CA . LEU A 1 86 ? 5.410 4.111 0.383 1.00 85.44 86 LEU A CA 1
ATOM 648 C C . LEU A 1 86 ? 6.449 4.852 -0.463 1.00 85.44 86 LEU A C 1
ATOM 650 O O . LEU A 1 86 ? 6.901 4.302 -1.466 1.00 85.44 86 LEU A O 1
ATOM 654 N N . VAL A 1 87 ? 6.858 6.071 -0.089 1.00 88.56 87 VAL A N 1
ATOM 655 C CA . VAL A 1 87 ? 7.851 6.835 -0.870 1.00 88.56 87 VAL A CA 1
ATOM 656 C C . VAL A 1 87 ? 9.230 6.169 -0.836 1.00 88.56 87 VAL A C 1
ATOM 658 O O . VAL A 1 87 ? 9.809 5.988 -1.912 1.00 88.56 87 VAL A O 1
ATOM 661 N N . PRO A 1 88 ? 9.761 5.727 0.325 1.00 86.62 88 PRO A N 1
ATOM 662 C CA . PRO A 1 88 ? 11.007 4.967 0.348 1.00 86.62 88 PRO A CA 1
ATOM 663 C C . PRO A 1 88 ? 10.898 3.664 -0.448 1.00 86.62 88 PRO A C 1
ATOM 665 O O . PRO A 1 88 ? 11.779 3.368 -1.255 1.00 86.62 88 PRO A O 1
ATOM 668 N N . ALA A 1 89 ? 9.794 2.922 -0.295 1.00 84.94 89 ALA A N 1
ATOM 669 C CA . ALA A 1 89 ? 9.561 1.698 -1.061 1.00 84.94 89 ALA A CA 1
ATOM 670 C C . ALA A 1 89 ? 9.619 1.967 -2.577 1.00 84.94 89 ALA A C 1
ATOM 672 O O . ALA A 1 89 ? 10.356 1.299 -3.303 1.00 84.94 89 ALA A O 1
ATOM 673 N N . ALA A 1 90 ? 8.927 3.004 -3.051 1.00 86.88 90 ALA A N 1
ATOM 674 C CA . ALA A 1 90 ? 8.914 3.387 -4.459 1.00 86.88 90 ALA A CA 1
ATOM 675 C C . ALA A 1 90 ? 10.294 3.839 -4.974 1.00 86.88 90 ALA A C 1
ATOM 677 O O . ALA A 1 90 ? 10.665 3.548 -6.116 1.00 86.88 90 ALA A O 1
ATOM 678 N N . ALA A 1 91 ? 11.076 4.532 -4.142 1.00 86.25 91 ALA A N 1
ATOM 679 C CA . ALA A 1 91 ? 12.418 4.980 -4.498 1.00 86.25 91 ALA A CA 1
ATOM 680 C C . ALA A 1 91 ? 13.370 3.792 -4.716 1.00 86.25 91 ALA A C 1
ATOM 682 O O . ALA A 1 91 ? 14.038 3.726 -5.755 1.00 86.25 91 ALA A O 1
ATOM 683 N N . PHE A 1 92 ? 13.380 2.828 -3.789 1.00 85.81 92 PHE A N 1
ATOM 684 C CA . PHE A 1 92 ? 14.325 1.706 -3.792 1.00 85.81 92 PHE A CA 1
ATOM 685 C C . PHE A 1 92 ? 13.936 0.543 -4.709 1.00 85.81 92 PHE A C 1
ATOM 687 O O . PHE A 1 92 ? 14.814 -0.205 -5.143 1.00 85.81 92 PHE A O 1
ATOM 694 N N . VAL A 1 93 ? 12.653 0.389 -5.051 1.00 85.88 93 VAL A N 1
ATOM 695 C CA . VAL A 1 93 ? 12.204 -0.677 -5.957 1.00 85.88 93 VAL A CA 1
ATOM 696 C C . VAL A 1 93 ? 12.839 -0.506 -7.341 1.00 85.88 93 VAL A C 1
ATOM 698 O O . VAL A 1 93 ? 12.599 0.472 -8.057 1.00 85.88 93 VAL A O 1
ATOM 701 N N . THR A 1 94 ? 13.681 -1.470 -7.709 1.00 85.50 94 THR A N 1
ATOM 702 C CA . THR A 1 94 ? 14.293 -1.630 -9.034 1.00 85.50 94 THR A CA 1
ATOM 703 C C . THR A 1 94 ? 14.465 -3.125 -9.326 1.00 85.50 94 THR A C 1
ATOM 705 O O . THR A 1 94 ? 14.580 -3.911 -8.380 1.00 85.50 94 THR A O 1
ATOM 708 N N . PRO A 1 95 ? 14.515 -3.536 -10.604 1.00 83.75 95 PRO A N 1
ATOM 709 C CA . PRO A 1 95 ? 14.632 -4.953 -10.963 1.00 83.75 95 PRO A CA 1
ATOM 710 C C . PRO A 1 95 ? 15.989 -5.585 -10.617 1.00 83.75 95 PRO A C 1
ATOM 712 O O . PRO A 1 95 ? 16.099 -6.808 -10.540 1.00 83.75 95 PRO A O 1
ATOM 715 N N . HIS A 1 96 ? 17.026 -4.771 -10.395 1.00 82.38 96 HIS A N 1
ATOM 716 C CA . HIS A 1 96 ? 18.388 -5.243 -10.123 1.00 82.38 96 HIS A CA 1
ATOM 717 C C . HIS A 1 96 ? 18.651 -5.555 -8.643 1.00 82.38 96 HIS A C 1
ATOM 719 O O . HIS A 1 96 ? 19.700 -6.107 -8.311 1.00 82.38 96 HIS A O 1
ATOM 725 N N . LEU A 1 97 ? 17.733 -5.195 -7.740 1.00 79.88 97 LEU A N 1
ATOM 726 C CA . LEU A 1 97 ? 17.875 -5.502 -6.318 1.00 79.88 97 LEU A CA 1
ATOM 727 C C . LEU A 1 97 ? 17.652 -7.003 -6.045 1.00 79.88 97 LEU A C 1
ATOM 729 O O . LEU A 1 97 ? 16.906 -7.672 -6.766 1.00 79.88 97 LEU A O 1
ATOM 733 N N . PRO A 1 98 ? 18.238 -7.554 -4.964 1.00 85.19 98 PRO A N 1
ATOM 734 C CA . PRO A 1 98 ? 17.951 -8.918 -4.537 1.00 85.19 98 PRO A CA 1
ATOM 735 C C . PRO A 1 98 ? 16.448 -9.084 -4.270 1.00 85.19 98 PRO A C 1
ATOM 737 O O . PRO A 1 98 ? 15.891 -8.486 -3.343 1.00 85.19 98 PRO A O 1
ATOM 740 N N . LYS A 1 99 ? 15.794 -9.913 -5.095 1.00 82.62 99 LYS A N 1
ATOM 741 C CA . LYS A 1 99 ? 14.327 -10.060 -5.151 1.00 82.62 99 LYS A CA 1
ATOM 742 C C . LYS A 1 99 ? 13.708 -10.481 -3.822 1.00 82.62 99 LYS A C 1
ATOM 744 O O . LYS A 1 99 ? 12.661 -9.973 -3.456 1.00 82.62 99 LYS A O 1
ATOM 749 N N . ALA A 1 100 ? 14.361 -11.374 -3.079 1.00 83.38 100 ALA A N 1
ATOM 750 C CA . ALA A 1 100 ? 13.842 -11.851 -1.797 1.00 83.38 100 ALA A CA 1
ATOM 751 C C . ALA A 1 100 ? 13.818 -10.746 -0.726 1.00 83.38 100 ALA A C 1
ATOM 753 O O . ALA A 1 100 ? 12.802 -10.550 -0.066 1.00 83.38 100 ALA A O 1
ATOM 754 N N . LEU A 1 101 ? 14.914 -9.990 -0.590 1.00 84.06 101 LEU A N 1
ATOM 755 C CA . LEU A 1 101 ? 15.013 -8.905 0.392 1.00 84.06 101 LEU A CA 1
ATOM 756 C C . LEU A 1 101 ? 14.055 -7.762 0.053 1.00 84.06 101 LEU A C 1
ATOM 758 O O . LEU A 1 101 ? 13.318 -7.289 0.909 1.00 84.06 101 LEU A O 1
ATOM 762 N N . SER A 1 102 ? 14.026 -7.347 -1.209 1.00 84.31 102 SER A N 1
ATOM 763 C CA . SER A 1 102 ? 13.118 -6.295 -1.680 1.00 84.31 102 SER A CA 1
ATOM 764 C C . SER A 1 102 ? 11.644 -6.702 -1.597 1.00 84.31 102 SER A C 1
ATOM 766 O O . SER A 1 102 ? 10.825 -5.879 -1.200 1.00 84.31 102 SER A O 1
ATOM 768 N N . ALA A 1 103 ? 11.299 -7.963 -1.883 1.00 84.56 103 ALA A N 1
ATOM 769 C CA . ALA A 1 103 ? 9.950 -8.487 -1.676 1.00 84.56 103 ALA A CA 1
ATOM 770 C C . ALA A 1 103 ? 9.560 -8.485 -0.192 1.00 84.56 103 ALA A C 1
ATOM 772 O O . ALA A 1 103 ? 8.442 -8.097 0.136 1.00 84.56 103 ALA A O 1
ATOM 773 N N . PHE A 1 104 ? 10.474 -8.862 0.710 1.00 85.50 104 PHE A N 1
ATOM 774 C CA . PHE A 1 104 ? 10.239 -8.782 2.153 1.00 85.50 104 PHE A CA 1
ATOM 775 C C . PHE A 1 104 ? 9.966 -7.341 2.600 1.00 85.50 104 PHE A C 1
ATOM 777 O O . PHE A 1 104 ? 8.972 -7.091 3.278 1.00 85.50 104 PHE A O 1
ATOM 784 N N . PHE A 1 105 ? 10.800 -6.387 2.171 1.00 84.44 105 PHE A N 1
ATOM 785 C CA . PHE A 1 105 ? 10.599 -4.972 2.487 1.00 84.44 105 PHE A CA 1
ATOM 786 C C . PHE A 1 105 ? 9.312 -4.415 1.893 1.00 84.44 105 PHE A C 1
ATOM 788 O O . PHE A 1 105 ? 8.629 -3.663 2.580 1.00 84.44 105 PHE A O 1
ATOM 795 N N . LEU A 1 106 ? 8.949 -4.807 0.665 1.00 84.12 106 LEU A N 1
ATOM 796 C CA . LEU A 1 106 ? 7.632 -4.505 0.117 1.00 84.12 106 LEU A CA 1
ATOM 797 C C . LEU A 1 106 ? 6.569 -5.037 1.084 1.00 84.12 106 LEU A C 1
ATOM 799 O O . LEU A 1 106 ? 5.853 -4.244 1.676 1.00 84.12 106 LEU A O 1
ATOM 803 N N . VAL A 1 107 ? 6.478 -6.342 1.341 1.00 83.56 107 VAL A N 1
ATOM 804 C CA . VAL A 1 107 ? 5.434 -6.885 2.236 1.00 83.56 107 VAL A CA 1
ATOM 805 C C . VAL A 1 107 ? 5.370 -6.143 3.579 1.00 83.56 107 VAL A C 1
ATOM 807 O O . VAL A 1 107 ? 4.281 -5.739 3.986 1.00 83.56 107 VAL A O 1
ATOM 810 N N . ALA A 1 108 ? 6.514 -5.884 4.215 1.00 82.81 108 ALA A N 1
ATOM 811 C CA . ALA A 1 108 ? 6.589 -5.182 5.495 1.00 82.81 108 ALA A CA 1
ATOM 812 C C . ALA A 1 108 ? 6.088 -3.725 5.433 1.00 82.81 108 ALA A C 1
ATOM 814 O O . ALA A 1 108 ? 5.392 -3.279 6.341 1.00 82.81 108 ALA A O 1
ATOM 815 N N . LEU A 1 109 ? 6.401 -2.995 4.358 1.00 79.94 109 LEU A N 1
ATOM 816 C CA . LEU A 1 109 ? 5.959 -1.611 4.124 1.00 79.94 109 LEU A CA 1
ATOM 817 C C . LEU A 1 109 ? 4.572 -1.528 3.480 1.00 79.94 109 LEU A C 1
ATOM 819 O O . LEU A 1 109 ? 4.123 -0.445 3.101 1.00 79.94 109 LEU A O 1
ATOM 823 N N . SER A 1 110 ? 3.895 -2.664 3.325 1.00 78.81 110 SER A N 1
ATOM 824 C CA . SER A 1 110 ? 2.597 -2.694 2.684 1.00 78.81 110 SER A CA 1
ATOM 825 C C . SER A 1 110 ? 1.527 -1.994 3.529 1.00 78.81 110 SER A C 1
ATOM 827 O O . SER A 1 110 ? 1.609 -2.008 4.758 1.00 78.81 110 SER A O 1
ATOM 829 N N . PRO A 1 111 ? 0.474 -1.442 2.904 1.00 75.12 111 PRO A N 1
ATOM 830 C CA . PRO A 1 111 ? -0.575 -0.700 3.609 1.00 75.12 111 PRO A CA 1
ATOM 831 C C . PRO A 1 111 ? -1.243 -1.515 4.724 1.00 75.12 111 PRO A C 1
ATOM 833 O O . PRO A 1 111 ? -1.539 -0.999 5.801 1.00 75.12 111 PRO A O 1
ATOM 836 N N . ALA A 1 112 ? -1.434 -2.815 4.478 1.00 77.56 112 ALA A N 1
ATOM 837 C CA . ALA A 1 112 ? -1.992 -3.753 5.443 1.00 77.56 112 ALA A CA 1
ATOM 838 C C . ALA A 1 112 ? -1.084 -3.911 6.672 1.00 77.56 112 ALA A C 1
ATOM 840 O O . ALA A 1 112 ? -1.561 -3.806 7.801 1.00 77.56 112 ALA A O 1
ATOM 841 N N . CYS A 1 113 ? 0.221 -4.101 6.457 1.00 80.12 113 CYS A N 1
ATOM 842 C CA . CYS A 1 113 ? 1.201 -4.209 7.536 1.00 80.12 113 CYS A CA 1
ATOM 843 C C . CYS A 1 113 ? 1.384 -2.885 8.280 1.00 80.12 113 CYS A C 1
ATOM 845 O O . CYS A 1 113 ? 1.483 -2.896 9.503 1.00 80.12 113 CYS A O 1
ATOM 847 N N . THR A 1 114 ? 1.361 -1.747 7.579 1.00 79.00 114 THR A N 1
ATOM 848 C CA . THR A 1 114 ? 1.422 -0.434 8.229 1.00 79.00 114 THR A CA 1
ATOM 849 C C . THR A 1 114 ? 0.207 -0.193 9.115 1.00 79.00 114 THR A C 1
ATOM 851 O O . THR A 1 114 ? 0.379 0.269 10.234 1.00 79.00 114 THR A O 1
ATOM 854 N N . LEU A 1 115 ? -1.000 -0.567 8.673 1.00 78.94 115 LEU A N 1
ATOM 855 C CA . LEU A 1 115 ? -2.217 -0.413 9.473 1.00 78.94 115 LEU A CA 1
ATOM 856 C C . LEU A 1 115 ? -2.203 -1.345 10.689 1.00 78.94 115 LEU A C 1
ATOM 858 O O . LEU A 1 115 ? -2.517 -0.905 11.792 1.00 78.94 115 LEU A O 1
ATOM 862 N N . LEU A 1 116 ? -1.769 -2.597 10.513 1.00 83.69 116 LEU A N 1
ATOM 863 C CA . LEU A 1 116 ? -1.581 -3.536 11.620 1.00 83.69 116 LEU A CA 1
ATOM 864 C C . LEU A 1 116 ? -0.574 -2.992 12.644 1.00 83.69 116 LEU A C 1
ATOM 866 O O . LEU A 1 116 ? -0.865 -2.965 13.835 1.00 83.69 116 LEU A O 1
ATOM 870 N N . PHE A 1 117 ? 0.582 -2.501 12.193 1.00 85.00 117 PHE A N 1
ATOM 871 C CA . PHE A 1 117 ? 1.578 -1.893 13.074 1.00 85.00 117 PHE A CA 1
ATOM 872 C C . PHE A 1 117 ? 1.025 -0.658 13.795 1.00 85.00 117 PHE A C 1
ATOM 874 O O . PHE A 1 117 ? 1.211 -0.525 15.000 1.00 85.00 117 PHE A O 1
ATOM 881 N N . SER A 1 118 ? 0.305 0.219 13.088 1.00 81.94 118 SER A N 1
ATOM 882 C CA . SER A 1 118 ? -0.338 1.390 13.687 1.00 81.94 118 SER A CA 1
ATOM 883 C C . SER A 1 118 ? -1.357 1.013 14.759 1.00 81.94 118 SER A C 1
ATOM 885 O O . SER A 1 118 ? -1.429 1.710 15.763 1.00 81.94 118 SER A O 1
ATOM 887 N N . VAL A 1 119 ? -2.100 -0.086 14.587 1.00 84.94 119 VAL A N 1
ATOM 888 C CA . VAL A 1 119 ? -3.021 -0.607 15.607 1.00 84.94 119 VAL A CA 1
ATOM 889 C C . VAL A 1 119 ? -2.269 -0.965 16.888 1.00 84.94 119 VAL A C 1
ATOM 891 O O . VAL A 1 119 ? -2.615 -0.453 17.948 1.00 84.94 119 VAL A O 1
ATOM 894 N N . PHE A 1 120 ? -1.215 -1.779 16.802 1.00 87.50 120 PHE A N 1
ATOM 895 C CA . PHE A 1 120 ? -0.427 -2.142 17.986 1.00 87.50 120 PHE A CA 1
ATOM 896 C C . PHE A 1 120 ? 0.253 -0.925 18.615 1.00 87.50 120 PHE A C 1
ATOM 898 O O . PHE A 1 120 ? 0.182 -0.734 19.824 1.00 87.50 120 PHE A O 1
ATOM 905 N N . PHE A 1 121 ? 0.855 -0.061 17.797 1.00 87.62 121 PHE A N 1
ATOM 906 C CA . PHE A 1 121 ? 1.520 1.150 18.268 1.00 87.62 121 PHE A CA 1
ATOM 907 C C . PHE A 1 121 ? 0.553 2.107 18.977 1.00 87.62 121 PHE A C 1
ATOM 909 O O . PHE A 1 121 ? 0.902 2.704 19.991 1.00 87.62 121 PHE A O 1
ATOM 916 N N . PHE A 1 122 ? -0.675 2.234 18.472 1.00 85.56 122 PHE A N 1
ATOM 917 C CA . PHE A 1 122 ? -1.713 3.037 19.108 1.00 85.56 122 PHE A CA 1
ATOM 918 C C . PHE A 1 122 ? -2.120 2.472 20.474 1.00 85.56 122 PHE A C 1
ATOM 920 O O . PHE A 1 122 ? -2.267 3.240 21.418 1.00 85.56 122 PHE A O 1
ATOM 927 N N . GLN A 1 123 ? -2.252 1.149 20.600 1.00 88.81 123 GLN A N 1
ATOM 928 C CA . GLN A 1 123 ? -2.582 0.501 21.875 1.00 88.81 123 GLN A CA 1
ATOM 929 C C . GLN A 1 123 ? -1.457 0.642 22.913 1.00 88.81 123 GLN A C 1
ATOM 931 O O . GLN A 1 123 ? -1.724 0.942 24.075 1.00 88.81 123 GLN A O 1
ATOM 936 N N . GLU A 1 124 ? -0.196 0.528 22.485 1.00 89.81 124 GLU A N 1
ATOM 937 C CA . GLU A 1 124 ? 0.973 0.810 23.333 1.00 89.81 124 GLU A CA 1
ATOM 938 C C . GLU A 1 124 ? 0.990 2.268 23.819 1.00 89.81 124 GLU A C 1
ATOM 940 O O . GLU A 1 124 ? 1.206 2.529 24.999 1.00 89.81 124 GLU A O 1
ATOM 945 N N . LEU A 1 125 ? 0.693 3.230 22.936 1.00 90.94 125 LEU A N 1
ATOM 946 C CA . LEU A 1 125 ? 0.583 4.649 23.304 1.00 90.94 125 LEU A CA 1
ATOM 947 C C . LEU A 1 125 ? -0.553 4.934 24.295 1.00 90.94 125 LEU A C 1
ATOM 949 O O . LEU A 1 125 ? -0.483 5.914 25.031 1.00 90.94 125 LEU A O 1
ATOM 953 N N . GLN A 1 126 ? -1.602 4.111 24.292 1.00 90.75 126 GLN A N 1
ATOM 954 C CA . GLN A 1 126 ? -2.711 4.194 25.242 1.00 90.75 126 GLN A CA 1
ATOM 955 C C . GLN A 1 126 ? -2.445 3.435 26.550 1.00 90.75 126 GLN A C 1
ATOM 957 O O . GLN A 1 126 ? -3.350 3.341 27.376 1.00 90.75 126 GLN A O 1
ATOM 962 N N . GLU A 1 127 ? -1.236 2.897 26.743 1.00 90.94 127 GLU A N 1
ATOM 963 C CA . GLU A 1 127 ? -0.855 2.078 27.903 1.00 90.94 127 GLU A CA 1
ATOM 964 C C . GLU A 1 127 ? -1.743 0.827 28.087 1.00 90.94 127 GLU A C 1
ATOM 966 O O . GLU A 1 127 ? -1.829 0.261 29.177 1.00 90.94 127 GLU A O 1
ATOM 971 N N . MET A 1 128 ? -2.387 0.362 27.009 1.00 89.12 128 MET A N 1
ATOM 972 C CA . MET A 1 128 ? -3.233 -0.835 26.981 1.00 89.12 128 MET A CA 1
ATOM 973 C C . MET A 1 128 ? -2.667 -1.861 25.990 1.00 89.12 128 MET A C 1
ATOM 975 O O . MET A 1 128 ? -3.257 -2.086 24.933 1.00 89.12 128 MET A O 1
ATOM 979 N N . PRO A 1 129 ? -1.516 -2.491 26.291 1.00 86.62 129 PRO A N 1
ATOM 980 C CA . PRO A 1 129 ? -0.900 -3.449 25.384 1.00 86.62 129 PRO A CA 1
ATOM 981 C C . PRO A 1 129 ? -1.844 -4.630 25.144 1.00 86.62 129 PRO A C 1
ATOM 983 O O . PRO A 1 129 ? -2.314 -5.286 26.076 1.00 86.62 129 PRO A O 1
ATOM 986 N N . VAL A 1 130 ? -2.122 -4.900 23.873 1.00 90.75 130 VAL A N 1
ATOM 987 C CA . VAL A 1 130 ? -3.000 -5.992 23.449 1.00 90.75 130 VAL A CA 1
ATOM 988 C C . VAL A 1 130 ? -2.182 -7.213 23.052 1.00 90.75 130 VAL A C 1
ATOM 990 O O . VAL A 1 130 ? -1.096 -7.102 22.478 1.00 90.75 130 VAL A O 1
ATOM 993 N N . SER A 1 131 ? -2.717 -8.404 23.326 1.00 92.44 131 SER A N 1
ATOM 994 C CA . SER A 1 131 ? -2.126 -9.637 22.807 1.00 92.44 131 SER A CA 1
ATOM 995 C C . SER A 1 131 ? -2.182 -9.652 21.273 1.00 92.44 131 SER A C 1
ATOM 997 O O . SER A 1 131 ? -2.970 -8.932 20.655 1.00 92.44 131 SER A O 1
ATOM 999 N N . PHE A 1 132 ? -1.375 -10.499 20.627 1.00 88.31 132 PHE A N 1
ATOM 1000 C CA . PHE A 1 132 ? -1.403 -10.607 19.164 1.00 88.31 132 PHE A CA 1
ATOM 1001 C C . PHE A 1 132 ? -2.796 -10.978 18.632 1.00 88.31 132 PHE A C 1
ATOM 1003 O O . PHE A 1 132 ? -3.225 -10.453 17.607 1.00 88.31 132 PHE A O 1
ATOM 1010 N N . GLN A 1 133 ? -3.511 -11.857 19.338 1.00 89.12 133 GLN A N 1
ATOM 1011 C CA . GLN A 1 133 ? -4.849 -12.291 18.947 1.00 89.12 133 GLN A CA 1
ATOM 1012 C C . GLN A 1 133 ? -5.864 -11.148 19.052 1.00 89.12 133 GLN A C 1
ATOM 1014 O O . GLN A 1 133 ? -6.636 -10.928 18.120 1.00 89.12 133 GLN A O 1
ATOM 1019 N N . ASP A 1 134 ? -5.822 -10.386 20.144 1.00 87.19 134 ASP A N 1
ATOM 1020 C CA . ASP A 1 134 ? -6.724 -9.250 20.351 1.00 87.19 134 ASP A CA 1
ATOM 1021 C C . ASP A 1 134 ? -6.419 -8.114 19.367 1.00 87.19 134 ASP A C 1
ATOM 1023 O O . ASP A 1 134 ? -7.329 -7.539 18.772 1.00 87.19 134 ASP A O 1
ATOM 1027 N N . GLY A 1 135 ? -5.135 -7.842 19.115 1.00 86.19 135 GLY A N 1
ATOM 1028 C CA . GLY A 1 135 ? -4.703 -6.872 18.111 1.00 86.19 135 GLY A CA 1
ATOM 1029 C C . GLY A 1 135 ? -5.073 -7.285 16.684 1.00 86.19 135 GLY A C 1
ATOM 1030 O O . GLY A 1 135 ? -5.447 -6.432 15.881 1.00 86.19 135 GLY A O 1
ATOM 1031 N N . TRP A 1 136 ? -5.049 -8.585 16.369 1.00 84.56 136 TRP A N 1
ATOM 1032 C CA . TRP A 1 136 ? -5.542 -9.102 15.091 1.00 84.56 136 TRP A CA 1
ATOM 1033 C C . TRP A 1 136 ? -7.049 -8.876 14.934 1.00 84.56 136 TRP A C 1
ATOM 1035 O O . TRP A 1 136 ? -7.487 -8.383 13.899 1.00 84.56 136 TRP A O 1
ATOM 1045 N N . LEU A 1 137 ? -7.851 -9.162 15.963 1.00 86.50 137 LEU A N 1
ATOM 1046 C CA . LEU A 1 137 ? -9.293 -8.889 15.934 1.00 86.50 137 LEU A CA 1
ATOM 1047 C C . LEU A 1 137 ? -9.591 -7.387 15.815 1.00 86.50 137 LEU A C 1
ATOM 1049 O O . LEU A 1 137 ? -10.465 -6.999 15.039 1.00 86.50 137 LEU A O 1
ATOM 1053 N N . LEU A 1 138 ? -8.832 -6.539 16.517 1.00 81.44 138 LEU A N 1
ATOM 1054 C CA . LEU A 1 138 ? -8.947 -5.084 16.412 1.00 81.44 138 LEU A CA 1
ATOM 1055 C C . LEU A 1 138 ? -8.572 -4.579 15.010 1.00 81.44 138 LEU A C 1
ATOM 1057 O O . LEU A 1 138 ? -9.208 -3.687 14.463 1.00 81.44 138 LEU A O 1
ATOM 1061 N N . TYR A 1 139 ? -7.551 -5.167 14.392 1.00 80.94 139 TYR A N 1
ATOM 1062 C CA . TYR A 1 139 ? -7.181 -4.866 13.013 1.00 80.94 139 TYR A CA 1
ATOM 1063 C C . TYR A 1 139 ? -8.327 -5.170 12.036 1.00 80.94 139 TYR A C 1
ATOM 1065 O O . TYR A 1 139 ? -8.673 -4.326 11.206 1.00 80.94 139 TYR A O 1
ATOM 1073 N N . LEU A 1 140 ? -8.956 -6.344 12.162 1.00 81.31 140 LEU A N 1
ATOM 1074 C CA . LEU A 1 140 ? -10.106 -6.714 11.332 1.00 81.31 140 LEU A CA 1
ATOM 1075 C C . LEU A 1 140 ? -11.301 -5.778 11.579 1.00 81.31 140 LEU A C 1
ATOM 1077 O O . LEU A 1 140 ? -11.975 -5.393 10.622 1.00 81.31 140 LEU A O 1
ATOM 1081 N N . SER A 1 141 ? -11.542 -5.371 12.831 1.00 79.75 141 SER A N 1
ATOM 1082 C CA . SER A 1 141 ? -12.639 -4.455 13.162 1.00 79.75 141 SER A CA 1
ATOM 1083 C C . SER A 1 141 ? -12.419 -3.054 12.587 1.00 79.75 141 SER A C 1
ATOM 1085 O O . SER A 1 141 ? -13.350 -2.488 12.022 1.00 79.75 141 SER A O 1
ATOM 1087 N N . VAL A 1 142 ? -11.189 -2.527 12.624 1.00 77.62 142 VAL A N 1
ATOM 1088 C CA . VAL A 1 142 ? -10.834 -1.236 12.007 1.00 77.62 142 VAL A CA 1
ATOM 1089 C C . VAL A 1 142 ? -11.074 -1.258 10.495 1.00 77.62 142 VAL A C 1
ATOM 1091 O O . VAL A 1 142 ? -11.600 -0.291 9.943 1.00 77.62 142 VAL A O 1
ATOM 1094 N N . ILE A 1 143 ? -10.743 -2.363 9.816 1.00 75.94 143 ILE A N 1
ATOM 1095 C CA . ILE A 1 143 ? -11.029 -2.523 8.381 1.00 75.94 143 ILE A CA 1
ATOM 1096 C C . ILE A 1 143 ? -12.538 -2.525 8.131 1.00 75.94 143 ILE A C 1
ATOM 1098 O O . ILE A 1 143 ? -13.018 -1.769 7.285 1.00 75.94 143 ILE A O 1
ATOM 1102 N N . ALA A 1 144 ? -13.287 -3.347 8.871 1.00 75.31 144 ALA A N 1
ATOM 1103 C CA . ALA A 1 144 ? -14.736 -3.441 8.728 1.00 75.31 144 ALA A CA 1
ATOM 1104 C C . ALA A 1 144 ? -15.422 -2.090 8.985 1.00 75.31 144 ALA A C 1
ATOM 1106 O O . ALA A 1 144 ? -16.306 -1.685 8.231 1.00 75.31 144 ALA A O 1
ATOM 1107 N N . GLN A 1 145 ? -14.971 -1.358 10.002 1.00 73.38 145 GLN A N 1
ATOM 1108 C CA . GLN A 1 145 ? -15.508 -0.052 10.352 1.00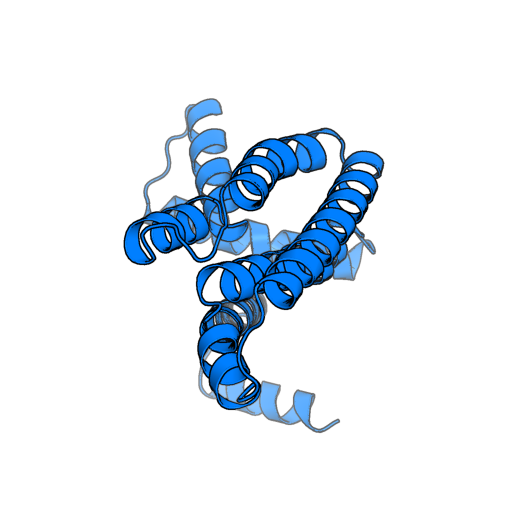 73.38 145 GLN A CA 1
ATOM 1109 C C . GLN A 1 145 ? -15.186 1.002 9.291 1.00 73.38 145 GLN A C 1
ATOM 1111 O O . GLN A 1 145 ? -16.077 1.746 8.899 1.00 73.38 145 GLN A O 1
ATOM 1116 N N . GLY A 1 146 ? -13.975 1.001 8.723 1.00 72.44 146 GLY A N 1
ATOM 1117 C CA . GLY A 1 146 ? -13.644 1.876 7.594 1.00 72.44 146 GLY A CA 1
ATOM 1118 C C . GLY A 1 146 ? -14.541 1.646 6.369 1.00 72.44 146 GLY A C 1
ATOM 1119 O O . GLY A 1 146 ? -14.907 2.598 5.676 1.00 72.44 146 GLY A O 1
ATOM 1120 N N . MET A 1 147 ? -14.946 0.398 6.118 1.00 72.38 147 MET A N 1
ATOM 1121 C CA . MET A 1 147 ? -15.894 0.052 5.049 1.00 72.38 147 MET A CA 1
ATOM 1122 C C . MET A 1 147 ? -17.316 0.509 5.357 1.00 72.38 147 MET A C 1
ATOM 1124 O O . MET A 1 147 ? -17.995 1.065 4.490 1.00 72.38 147 MET A O 1
ATOM 1128 N N . LEU A 1 148 ? -17.753 0.298 6.595 1.00 74.44 148 LEU A N 1
ATOM 1129 C CA . LEU A 1 148 ? -19.067 0.703 7.072 1.00 74.44 148 LEU A CA 1
ATOM 1130 C C . LEU A 1 148 ? -19.214 2.232 7.072 1.00 74.44 148 LEU A C 1
ATOM 1132 O O . LEU A 1 148 ? -20.232 2.743 6.615 1.00 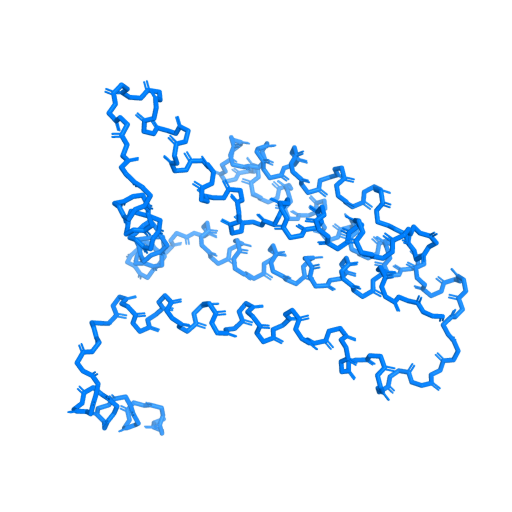74.44 148 LEU A O 1
ATOM 1136 N N . ASP A 1 149 ? -18.171 2.965 7.464 1.00 73.38 149 ASP A N 1
ATOM 1137 C CA . ASP A 1 149 ? -18.140 4.429 7.427 1.00 73.38 149 ASP A CA 1
ATOM 1138 C C . ASP A 1 149 ? -18.238 4.975 5.997 1.00 73.38 149 ASP A C 1
ATOM 1140 O O . ASP A 1 149 ? -18.872 6.005 5.754 1.00 73.38 149 ASP A O 1
ATOM 1144 N N . HIS A 1 150 ? -17.647 4.285 5.019 1.00 75.06 150 HIS A N 1
ATOM 1145 C CA . HIS A 1 150 ? -17.845 4.632 3.615 1.00 75.06 150 HIS A CA 1
ATOM 1146 C C . HIS A 1 150 ? -19.2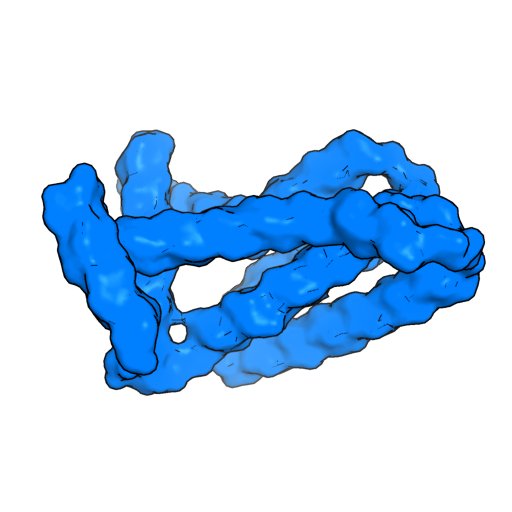91 4.416 3.171 1.00 75.06 150 HIS A C 1
ATOM 1148 O O . HIS A 1 150 ? -19.872 5.298 2.542 1.00 75.06 150 HIS A O 1
ATOM 1154 N N . TYR A 1 151 ? -19.878 3.271 3.521 1.00 71.50 151 TYR A N 1
ATOM 1155 C CA . TYR A 1 151 ? -21.246 2.932 3.140 1.00 71.50 151 TYR A CA 1
ATOM 1156 C C . TYR A 1 151 ? -22.289 3.863 3.780 1.00 71.50 151 TYR A C 1
ATOM 1158 O O . TYR A 1 151 ? -23.215 4.302 3.102 1.00 71.50 151 TYR A O 1
ATOM 1166 N N . LEU A 1 152 ? -22.132 4.190 5.067 1.00 76.00 152 LEU A N 1
ATOM 1167 C CA . LEU A 1 152 ? -23.100 4.988 5.824 1.00 76.00 152 LEU A CA 1
ATOM 1168 C C . LEU A 1 152 ? -22.921 6.496 5.645 1.00 76.00 152 LEU A C 1
ATOM 1170 O O . LEU A 1 152 ? -23.909 7.220 5.542 1.00 76.00 152 LEU A O 1
ATOM 1174 N N . TYR A 1 153 ? -21.676 6.976 5.618 1.00 74.56 153 TYR A N 1
ATOM 1175 C CA . TYR A 1 153 ? -21.375 8.411 5.640 1.00 74.56 153 TYR A CA 1
ATOM 1176 C C . TYR A 1 153 ? -20.768 8.925 4.333 1.00 74.56 153 TYR A C 1
ATOM 1178 O O . TYR A 1 153 ? -20.432 10.104 4.234 1.00 74.56 153 TYR A O 1
ATOM 1186 N N . GLY A 1 154 ? -20.598 8.064 3.325 1.00 70.25 154 GLY A N 1
ATOM 1187 C CA . GLY A 1 154 ? -19.943 8.437 2.073 1.00 70.25 154 GLY A CA 1
ATOM 1188 C C . GLY A 1 154 ? -18.466 8.795 2.257 1.00 70.25 154 GLY A C 1
ATOM 1189 O O . GLY A 1 154 ? -17.911 9.530 1.442 1.00 70.25 154 GLY A O 1
ATOM 1190 N N . SER A 1 155 ? -17.822 8.309 3.328 1.00 74.38 155 SER A N 1
ATOM 1191 C CA . SER A 1 155 ? -16.418 8.612 3.626 1.00 74.38 155 SER A CA 1
ATOM 1192 C C . SER A 1 155 ? -15.522 8.230 2.452 1.00 74.38 155 SER A C 1
ATOM 1194 O O . SER A 1 155 ? -15.443 7.066 2.070 1.00 74.38 155 SER A O 1
ATOM 1196 N N . LEU A 1 156 ? -14.819 9.201 1.872 1.00 66.56 156 LEU A N 1
ATOM 1197 C CA . LEU A 1 156 ? -13.939 8.969 0.724 1.00 66.56 156 LEU A CA 1
ATOM 1198 C C . LEU A 1 156 ? -12.616 8.290 1.111 1.00 66.56 156 LEU A C 1
ATOM 1200 O O . LEU A 1 156 ? -11.872 7.855 0.238 1.00 66.56 156 LEU A O 1
ATOM 1204 N N . VAL A 1 157 ? -12.318 8.160 2.405 1.00 66.44 157 VAL A N 1
ATOM 1205 C CA . VAL A 1 157 ? -11.037 7.622 2.883 1.00 66.44 157 VAL A CA 1
ATOM 1206 C C . VAL A 1 157 ? -10.867 6.159 2.479 1.00 66.44 157 VAL A C 1
ATOM 1208 O O . VAL A 1 157 ? -9.858 5.806 1.875 1.00 66.44 157 VAL A O 1
ATOM 1211 N N . PHE A 1 158 ? -11.862 5.312 2.745 1.00 65.06 158 PHE A N 1
ATOM 1212 C CA . PHE A 1 158 ? -11.807 3.896 2.384 1.00 65.06 158 PHE A CA 1
ATOM 1213 C C . PHE A 1 158 ? -11.675 3.651 0.870 1.00 65.06 158 PHE A C 1
ATOM 1215 O O . PHE A 1 158 ? -10.754 2.932 0.484 1.00 65.06 158 PHE A O 1
ATOM 1222 N N . PRO A 1 159 ? -12.503 4.243 -0.016 1.00 59.19 159 PRO A N 1
ATOM 1223 C CA . PRO A 1 159 ? -12.346 4.045 -1.450 1.00 59.19 159 PRO A CA 1
ATOM 1224 C C . PRO A 1 159 ? -11.036 4.637 -1.966 1.00 59.19 159 PRO A C 1
ATOM 1226 O O . PRO A 1 159 ? -10.436 4.003 -2.818 1.00 59.19 159 PRO A O 1
ATOM 1229 N N . LEU A 1 160 ? -10.523 5.765 -1.453 1.00 62.88 160 LEU A N 1
ATOM 1230 C CA . LEU A 1 160 ? -9.183 6.230 -1.844 1.00 62.88 160 LEU A CA 1
ATOM 1231 C C . LEU A 1 160 ? -8.097 5.233 -1.430 1.00 62.88 160 LEU A C 1
ATOM 1233 O O . LEU A 1 160 ? -7.223 4.917 -2.232 1.00 62.88 160 LEU A O 1
ATOM 1237 N N . VAL A 1 161 ? -8.161 4.682 -0.219 1.00 65.00 161 VAL A N 1
ATOM 1238 C CA . VAL A 1 161 ? -7.186 3.682 0.232 1.00 65.00 161 VAL A CA 1
ATOM 1239 C C . VAL A 1 161 ? -7.288 2.394 -0.601 1.00 65.00 161 VAL A C 1
ATOM 1241 O O . VAL A 1 161 ? -6.271 1.885 -1.073 1.00 65.00 161 VAL A O 1
ATOM 1244 N N . ALA A 1 162 ? -8.501 1.903 -0.861 1.00 63.22 162 ALA A N 1
ATOM 1245 C CA . ALA A 1 162 ? -8.751 0.659 -1.588 1.00 63.22 162 ALA A CA 1
ATOM 1246 C C . ALA A 1 162 ? -8.522 0.769 -3.109 1.00 63.22 162 ALA A C 1
ATOM 1248 O O . ALA A 1 162 ? -7.901 -0.115 -3.697 1.00 63.22 162 ALA A O 1
ATOM 1249 N N . LEU A 1 163 ? -8.988 1.842 -3.759 1.00 55.41 163 LEU A N 1
ATOM 1250 C CA . LEU A 1 163 ? -8.835 2.049 -5.206 1.00 55.41 163 LEU A CA 1
ATOM 1251 C C . LEU A 1 163 ? -7.449 2.528 -5.599 1.00 55.41 163 LEU A C 1
ATOM 1253 O O . LEU A 1 163 ? -7.090 2.339 -6.755 1.00 55.41 163 LEU A O 1
ATOM 1257 N N . LEU A 1 164 ? -6.695 3.168 -4.702 1.00 62.50 164 LEU A N 1
ATOM 1258 C CA . LEU A 1 164 ? -5.459 3.832 -5.107 1.00 62.50 164 LEU A CA 1
ATOM 1259 C C . LEU A 1 164 ? -4.216 3.216 -4.476 1.00 62.50 164 LEU A C 1
ATOM 1261 O O . LEU A 1 164 ? -3.227 2.973 -5.166 1.00 62.50 164 LEU A O 1
ATOM 1265 N N . VAL A 1 165 ? -4.238 2.874 -3.191 1.00 69.00 165 VAL A N 1
ATOM 1266 C CA . VAL A 1 165 ? -3.031 2.309 -2.579 1.00 69.00 165 VAL A CA 1
ATOM 1267 C C . VAL A 1 165 ? -2.764 0.906 -3.129 1.00 69.00 165 VAL A C 1
ATOM 1269 O O . VAL A 1 165 ? -1.617 0.556 -3.405 1.00 69.00 165 VAL A O 1
ATOM 1272 N N . TYR A 1 166 ? -3.820 0.131 -3.382 1.00 71.62 166 TYR A N 1
ATOM 1273 C CA . TYR A 1 166 ? -3.686 -1.234 -3.872 1.00 71.62 166 TYR A CA 1
ATOM 1274 C C . TYR A 1 166 ? -3.129 -1.334 -5.307 1.00 71.62 166 TYR A C 1
ATOM 1276 O O . TYR A 1 166 ? -2.127 -2.026 -5.492 1.00 71.62 166 TYR A O 1
ATOM 1284 N N . PRO A 1 167 ? -3.648 -0.620 -6.327 1.00 71.50 167 PRO A N 1
ATOM 1285 C CA . PRO A 1 167 ? -3.048 -0.667 -7.662 1.00 71.50 167 PRO A CA 1
ATOM 1286 C C . PRO A 1 167 ? -1.630 -0.100 -7.695 1.00 71.50 167 PRO A C 1
ATOM 1288 O O . PRO A 1 167 ? -0.766 -0.667 -8.362 1.00 71.50 167 PRO A O 1
ATOM 1291 N N . CYS A 1 168 ? -1.361 0.969 -6.935 1.00 75.75 168 CYS A N 1
ATOM 1292 C CA . CYS A 1 168 ? -0.015 1.527 -6.814 1.00 75.75 168 CYS A CA 1
ATOM 1293 C C . CYS A 1 168 ? 0.973 0.491 -6.263 1.00 75.75 168 CYS A C 1
ATOM 1295 O O . CYS A 1 168 ? 2.083 0.340 -6.772 1.00 75.75 168 CYS A O 1
ATOM 1297 N N . TRP A 1 169 ? 0.540 -0.267 -5.256 1.00 79.00 169 TRP A N 1
ATOM 1298 C CA . TRP A 1 169 ? 1.313 -1.351 -4.675 1.00 79.00 169 TRP A CA 1
ATOM 1299 C C . TRP A 1 169 ? 1.642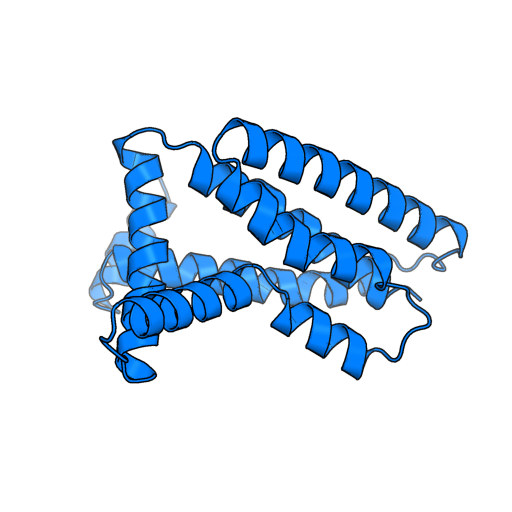 -2.444 -5.694 1.00 79.00 169 TRP A C 1
ATOM 1301 O O . TRP A 1 169 ? 2.794 -2.860 -5.813 1.00 79.00 169 TRP A O 1
ATOM 1311 N N . LEU A 1 170 ? 0.655 -2.866 -6.490 1.00 77.44 170 LEU A N 1
ATOM 1312 C CA . LEU A 1 170 ? 0.843 -3.867 -7.544 1.00 77.44 170 LEU A CA 1
ATOM 1313 C C . LEU A 1 170 ? 1.840 -3.424 -8.619 1.00 77.44 170 LEU A C 1
ATOM 1315 O O . LEU A 1 170 ? 2.589 -4.252 -9.142 1.00 77.44 170 LEU A O 1
ATOM 1319 N N . LEU A 1 171 ? 1.893 -2.130 -8.948 1.00 80.69 171 LEU A N 1
ATOM 1320 C CA . LEU A 1 171 ? 2.890 -1.606 -9.884 1.00 80.69 171 LEU A CA 1
ATOM 1321 C C . LEU A 1 171 ? 4.318 -1.806 -9.355 1.00 80.69 171 LEU A C 1
ATOM 1323 O O . LEU A 1 171 ? 5.192 -2.191 -10.129 1.00 80.69 171 LEU A O 1
ATOM 1327 N N . PHE A 1 172 ? 4.560 -1.640 -8.049 1.00 84.56 172 PHE A N 1
ATOM 1328 C CA . PHE A 1 172 ? 5.885 -1.883 -7.461 1.00 84.56 172 PHE A CA 1
ATOM 1329 C C . PHE A 1 172 ? 6.314 -3.346 -7.553 1.00 84.56 172 PHE A C 1
ATOM 1331 O O . PHE A 1 172 ? 7.467 -3.625 -7.884 1.00 84.56 172 PHE A O 1
ATOM 1338 N N . TRP A 1 173 ? 5.388 -4.282 -7.346 1.00 83.88 173 TRP A N 1
ATOM 1339 C CA . TRP A 1 173 ? 5.667 -5.702 -7.555 1.00 83.88 173 TRP A CA 1
ATOM 1340 C C . TRP A 1 173 ? 6.023 -6.009 -9.014 1.00 83.88 173 TRP A C 1
ATOM 1342 O O . TRP A 1 173 ? 6.986 -6.730 -9.266 1.00 83.88 173 TRP A O 1
ATOM 1352 N N . ASN A 1 174 ? 5.317 -5.416 -9.981 1.00 82.12 174 ASN A N 1
ATOM 1353 C CA . ASN A 1 174 ? 5.646 -5.582 -11.401 1.00 82.12 174 ASN A CA 1
ATOM 1354 C C . ASN A 1 174 ? 7.025 -4.994 -11.764 1.00 82.12 174 ASN A C 1
ATOM 1356 O O . ASN A 1 174 ? 7.734 -5.569 -12.585 1.00 82.12 174 ASN A O 1
ATOM 1360 N N . ILE A 1 175 ? 7.438 -3.880 -11.145 1.00 83.81 175 ILE A N 1
ATOM 1361 C CA . ILE A 1 175 ? 8.780 -3.306 -11.353 1.00 83.81 175 ILE A CA 1
ATOM 1362 C C . ILE A 1 175 ? 9.860 -4.219 -10.762 1.00 83.81 175 ILE A C 1
ATOM 1364 O O . ILE A 1 175 ? 10.893 -4.431 -11.394 1.00 83.81 175 ILE A O 1
ATOM 1368 N N . LEU A 1 176 ? 9.637 -4.773 -9.565 1.00 84.00 176 LEU A N 1
ATOM 1369 C CA . LEU A 1 176 ? 10.621 -5.632 -8.903 1.00 84.00 176 LEU A CA 1
ATOM 1370 C C . LEU A 1 176 ? 10.875 -6.938 -9.673 1.00 84.00 176 LEU A C 1
ATOM 1372 O O . LEU A 1 176 ? 12.006 -7.422 -9.740 1.00 84.00 176 LEU A O 1
ATOM 1376 N N . PHE A 1 177 ? 9.823 -7.526 -10.242 1.00 81.75 177 PHE A N 1
ATOM 1377 C CA . PHE A 1 177 ? 9.921 -8.787 -10.977 1.00 81.75 177 PHE A CA 1
ATOM 1378 C C . PHE A 1 177 ? 10.167 -8.616 -12.482 1.00 81.75 177 PHE A C 1
ATOM 1380 O O . PHE A 1 177 ? 10.248 -9.626 -13.187 1.00 81.75 177 PHE A O 1
ATOM 1387 N N . TRP A 1 178 ? 10.385 -7.380 -12.950 1.00 78.00 178 TRP A N 1
ATOM 1388 C CA . TRP A 1 178 ? 10.736 -7.070 -14.337 1.00 78.00 178 TRP A CA 1
ATOM 1389 C C . TRP A 1 178 ? 11.966 -7.862 -14.813 1.00 78.00 178 TRP A C 1
ATOM 1391 O O . TRP A 1 178 ? 12.928 -8.041 -14.060 1.00 78.00 178 TRP A O 1
ATOM 1401 N N . LYS A 1 179 ? 11.893 -8.393 -16.040 1.00 68.12 179 LYS A N 1
ATOM 1402 C CA . LYS A 1 179 ? 12.901 -9.263 -16.663 1.00 68.12 179 LYS A CA 1
ATOM 1403 C C . LYS A 1 179 ? 13.487 -8.617 -17.899 1.00 68.12 179 LYS A C 1
ATOM 1405 O O . LYS A 1 179 ? 12.667 -8.152 -18.716 1.00 68.12 179 LYS A O 1
#

pLDDT: mean 74.69, std 13.04, range [45.0, 92.44]

Radius of gyration: 18.27 Å; chains: 1; bounding box: 48×40×53 Å

Foldseek 3Di:
DVVVVVVVVVCVVDVAPPLRVVLVVLVVVLVVLLCVLVVVCVVCPDQQDPVNLVVLLVVLVVLLVVLLVVLCVQPVVVSVLLCVLVVVLSVPQAQPDDLVVNVVSLVCSAPLNSLLVVLQVVCVVVVNHDDPVVSVVVSSVVLSVLVVCCVPVVDVNNVSCSVRSRVSSSSSSNRRNGD

Organism: Oryzias melastigma (NCBI:txid30732)

Secondary structure (DSSP, 8-state):
-HHHHHHHHHHHHS---HHHHHHHHHHHHHHHHHHHHHHHHHH--S---HHHHHHHHHHHHHHHHHHHHHHHHH-HHHHHHHHHHHHHHHHH--TTS-HHHHHHHHHHHSHHHHHHHHHHHHHHHTT-PPPHHHHHHHHHHHHHHHHHHHHHH--SHHHHIIIIIHHHHHHHHHHHT--